Protein AF-A0A9D4WXC3-F1 (afdb_monomer_lite)

InterPro domains:
  IPR002713 FF domain [PF01846] (28-76)
  IPR002713 FF domain [PS51676] (25-79)
  IPR002713 FF domain [SM00441] (25-79)
  IPR036517 FF domain superfamily [G3DSA:1.10.10.440] (14-91)
  IPR036517 FF domain superfamily [SSF81698] (19-84)
  IPR045148 Transcription elongation regulator 1-like [PTHR15377] (11-101)

Secondary structure (DSSP, 8-state):
-----SSSSHHHHHHHHHHHHHHHHHHHHHHHHHHHHHHS---TT--HHHHHHHTTT-HHHHHS-HHHHHHHHHHHHHHHHHHHHHHHHHHHHHHHHHHHT-

pLDDT: mean 88.79, std 12.81, range [45.66, 97.75]

Organism: Pisum sativum (NCBI:txid3888)

Radius of gyration: 22.41 Å; chains: 1; bounding box: 58×49×57 Å

Foldseek 3Di:
DDDPDPPPDVVVVVVVVVVVVVVVVVVLLVVLLVVVVVVVPDALPDDPVVSCVVCVPPPSSVPDDPVVNVVSVNVSSVVRVVVVVVVVVVVVVVVVVVVVVD

Sequence (102 aa):
MTDSRIHCGLLPLKKAAEEKAQARRDAASASFKSMLKEQGDITFNSRWSKVKESLRDDLRYKSMKHEDREFLFNEYISELKAAEHAAERETRAKRDEQEKLW

Structure (mmCIF, N/CA/C/O backbone):
data_AF-A0A9D4WXC3-F1
#
_entry.id   AF-A0A9D4WXC3-F1
#
loop_
_atom_site.group_PDB
_atom_site.id
_atom_site.type_symbol
_atom_site.label_atom_id
_atom_site.label_alt_id
_atom_site.label_comp_id
_atom_site.label_asym_id
_atom_site.label_entity_id
_atom_site.label_seq_id
_atom_site.pdbx_PDB_ins_code
_atom_site.Cartn_x
_atom_site.Cartn_y
_atom_site.Cartn_z
_atom_site.occupancy
_atom_site.B_iso_or_equiv
_atom_site.auth_seq_id
_atom_site.auth_comp_id
_atom_site.auth_asym_id
_atom_site.auth_atom_id
_atom_site.pdbx_PDB_model_num
ATOM 1 N N . MET A 1 1 ? 32.690 31.575 -37.128 1.00 47.12 1 MET A N 1
ATOM 2 C CA . MET A 1 1 ? 31.300 31.078 -37.050 1.00 47.12 1 MET A CA 1
ATOM 3 C C . MET A 1 1 ? 31.345 29.561 -37.144 1.00 47.12 1 MET A C 1
ATOM 5 O O . MET A 1 1 ? 31.393 29.041 -38.247 1.00 47.12 1 MET A O 1
ATOM 9 N N . THR A 1 2 ? 31.420 28.851 -36.020 1.00 46.06 2 THR A N 1
ATOM 10 C CA . THR A 1 2 ? 31.333 27.383 -35.999 1.00 46.06 2 THR A CA 1
ATOM 11 C C . THR A 1 2 ? 30.183 26.972 -35.087 1.00 46.06 2 THR A C 1
ATOM 13 O O . THR A 1 2 ? 30.203 27.164 -33.877 1.00 46.06 2 THR A O 1
ATOM 16 N N . ASP A 1 3 ? 29.137 26.535 -35.778 1.00 45.66 3 ASP A N 1
ATOM 17 C CA . ASP A 1 3 ? 27.952 25.769 -35.403 1.00 45.66 3 ASP A CA 1
ATOM 18 C C . ASP A 1 3 ? 27.719 25.447 -33.910 1.00 45.66 3 ASP A C 1
ATOM 20 O O . ASP A 1 3 ? 28.199 24.460 -33.351 1.00 45.66 3 ASP A O 1
ATOM 24 N N . SER A 1 4 ? 26.882 26.268 -33.271 1.00 54.00 4 SER A N 1
ATOM 25 C CA . SER A 1 4 ? 26.174 25.915 -32.037 1.00 54.00 4 SER A CA 1
ATOM 26 C C . SER A 1 4 ? 24.962 25.042 -32.364 1.00 54.00 4 SER A C 1
ATOM 28 O O . SER A 1 4 ? 23.837 25.543 -32.425 1.00 54.00 4 SER A O 1
ATOM 30 N N . ARG A 1 5 ? 25.152 23.734 -32.577 1.00 57.12 5 ARG A N 1
ATOM 31 C CA . ARG A 1 5 ? 23.997 22.831 -32.745 1.00 57.12 5 ARG A CA 1
ATOM 32 C C . ARG A 1 5 ? 24.204 21.372 -32.326 1.00 57.12 5 ARG A C 1
ATOM 34 O O . ARG A 1 5 ? 23.448 20.510 -32.752 1.00 57.12 5 ARG A O 1
ATOM 41 N N . ILE A 1 6 ? 25.137 21.090 -31.411 1.00 55.81 6 ILE A N 1
ATOM 42 C CA . ILE A 1 6 ? 25.285 19.756 -30.778 1.00 55.81 6 ILE A CA 1
ATOM 43 C C . ILE A 1 6 ? 24.959 19.796 -29.268 1.00 55.81 6 ILE A C 1
ATOM 45 O O . ILE A 1 6 ? 25.535 19.068 -28.473 1.00 55.81 6 ILE A O 1
ATOM 49 N N . HIS A 1 7 ? 24.022 20.647 -28.830 1.00 57.78 7 HIS A N 1
ATOM 50 C CA . HIS A 1 7 ? 23.531 20.614 -27.436 1.00 57.78 7 HIS A CA 1
ATOM 51 C C . HIS A 1 7 ? 22.028 20.283 -27.306 1.00 57.78 7 HIS A C 1
ATOM 53 O O . HIS A 1 7 ? 21.558 19.934 -26.227 1.00 57.78 7 HIS A O 1
ATOM 59 N N . CYS A 1 8 ? 21.228 20.329 -28.375 1.00 57.53 8 CYS A N 1
ATOM 60 C CA . CYS A 1 8 ? 19.777 20.520 -28.211 1.00 57.53 8 CYS A CA 1
ATOM 61 C C . CYS A 1 8 ? 18.868 19.346 -28.634 1.00 57.53 8 CYS A C 1
ATOM 63 O O . CYS A 1 8 ? 17.763 19.573 -29.109 1.00 57.53 8 CYS A O 1
ATOM 65 N N . GLY A 1 9 ? 19.304 18.091 -28.466 1.00 56.69 9 GLY A N 1
ATOM 66 C CA . GLY A 1 9 ? 18.462 16.908 -28.755 1.00 56.69 9 GLY A CA 1
ATOM 67 C C . GLY A 1 9 ? 18.434 15.832 -27.664 1.00 56.69 9 GLY A C 1
ATOM 68 O O . GLY A 1 9 ? 17.479 15.068 -27.567 1.00 56.69 9 GLY A O 1
ATOM 69 N N . LEU A 1 10 ? 19.450 15.781 -26.798 1.00 59.22 10 LEU A N 1
ATOM 70 C CA . LEU A 1 10 ? 19.587 14.730 -25.781 1.00 59.22 10 LEU A CA 1
ATOM 71 C C . LEU A 1 10 ? 18.765 14.999 -24.513 1.00 59.22 10 LEU A C 1
ATOM 73 O O . LEU A 1 10 ? 18.352 14.056 -23.845 1.00 59.22 10 LEU A O 1
ATOM 77 N N . LEU A 1 11 ? 18.515 16.267 -24.168 1.00 61.94 11 LEU A N 1
ATOM 78 C CA . LEU A 1 11 ? 17.791 16.622 -22.940 1.00 61.94 11 LEU A CA 1
ATOM 79 C C . LEU A 1 11 ? 16.312 16.192 -22.968 1.00 61.94 11 LEU A C 1
ATOM 81 O O . LEU A 1 11 ? 15.876 15.591 -21.987 1.00 61.94 11 LEU A O 1
ATOM 85 N N . PRO A 1 12 ? 15.541 16.416 -24.054 1.00 75.12 12 PRO A N 1
ATOM 86 C CA . PRO A 1 12 ? 14.155 15.948 -24.119 1.00 75.12 12 PRO A CA 1
ATOM 87 C C . PRO A 1 12 ? 14.048 14.418 -24.104 1.00 75.12 12 PRO A C 1
ATOM 89 O O . PRO A 1 12 ? 13.166 13.871 -23.452 1.00 75.12 12 PRO A O 1
ATOM 92 N N . LEU A 1 13 ? 14.980 13.718 -24.763 1.00 74.00 13 LEU A N 1
ATOM 93 C CA . LEU A 1 13 ? 15.007 12.252 -24.799 1.00 74.00 13 LEU A CA 1
ATOM 94 C C . LEU A 1 13 ? 15.313 11.640 -23.424 1.00 74.00 13 LEU A C 1
ATOM 96 O O . LEU A 1 13 ? 14.688 10.651 -23.047 1.00 74.00 13 LEU A O 1
ATOM 100 N N . LYS A 1 14 ? 16.237 12.239 -22.658 1.00 78.56 14 LYS A N 1
ATOM 101 C CA . LYS A 1 14 ? 16.532 11.819 -21.278 1.00 78.56 14 LYS A CA 1
ATOM 102 C C . LYS A 1 14 ? 15.325 12.010 -20.357 1.00 78.56 14 LYS A C 1
ATOM 104 O O . LYS A 1 14 ? 14.938 11.059 -19.685 1.00 78.56 14 LYS A O 1
ATOM 109 N N . LYS A 1 15 ? 14.682 13.184 -20.401 1.00 84.94 15 LYS A N 1
ATOM 110 C CA . LYS A 1 15 ? 13.460 13.462 -19.624 1.00 84.94 15 LYS A CA 1
ATOM 111 C C . LYS A 1 15 ? 12.331 12.483 -19.959 1.00 84.94 15 LYS A C 1
ATOM 113 O O . LYS A 1 15 ? 11.771 11.871 -19.060 1.00 84.94 15 LYS A O 1
ATOM 118 N N . ALA A 1 16 ? 12.070 12.243 -21.246 1.00 88.88 16 ALA A N 1
ATOM 119 C CA . ALA A 1 16 ? 11.040 11.295 -21.674 1.00 88.88 16 ALA A CA 1
ATOM 120 C C . ALA A 1 16 ? 11.328 9.851 -21.213 1.00 88.88 16 ALA A C 1
ATOM 122 O O . ALA A 1 16 ? 10.410 9.101 -20.878 1.00 88.88 16 ALA A O 1
ATOM 123 N N . ALA A 1 17 ? 12.601 9.439 -21.183 1.00 89.88 17 ALA A N 1
ATOM 124 C CA . ALA A 1 17 ? 12.990 8.125 -20.678 1.00 89.88 17 ALA A CA 1
ATOM 125 C C . ALA A 1 17 ? 12.780 7.999 -19.158 1.00 89.88 17 ALA A C 1
ATOM 127 O O . ALA A 1 17 ? 12.296 6.963 -18.698 1.00 89.88 17 ALA A O 1
ATOM 128 N N . GLU A 1 18 ? 13.104 9.042 -18.391 1.00 92.00 18 GLU A N 1
ATOM 129 C CA . GLU A 1 18 ? 12.880 9.108 -16.941 1.00 92.00 18 GLU A CA 1
ATOM 130 C C . GLU A 1 18 ? 11.389 9.099 -16.597 1.00 92.00 18 GLU A C 1
ATOM 132 O O . GLU A 1 18 ? 10.965 8.294 -15.769 1.00 92.00 18 GLU A O 1
ATOM 137 N N . GLU A 1 19 ? 10.580 9.907 -17.284 1.00 93.31 19 GLU A N 1
ATOM 138 C CA . GLU A 1 19 ? 9.122 9.941 -17.127 1.00 93.31 19 GLU A CA 1
ATOM 139 C C . GLU A 1 19 ? 8.495 8.584 -17.455 1.00 93.31 19 GLU A C 1
ATOM 141 O O . GLU A 1 19 ? 7.688 8.064 -16.687 1.00 93.31 19 GLU A O 1
ATOM 146 N N . LYS A 1 20 ? 8.918 7.943 -18.553 1.00 92.44 20 LYS A N 1
ATOM 147 C CA . LYS A 1 20 ? 8.454 6.594 -18.900 1.00 92.44 20 LYS A CA 1
ATOM 148 C C . LYS A 1 20 ? 8.877 5.565 -17.854 1.00 92.44 20 LYS A C 1
ATOM 150 O O . LYS A 1 20 ? 8.108 4.656 -17.546 1.00 92.44 20 LYS A O 1
ATOM 155 N N . ALA A 1 21 ? 10.092 5.668 -17.315 1.00 90.75 21 ALA A N 1
ATOM 156 C CA . ALA A 1 21 ? 10.540 4.792 -16.239 1.00 90.75 21 ALA A CA 1
ATOM 157 C C . ALA A 1 21 ? 9.714 5.013 -14.965 1.00 90.75 21 ALA A C 1
ATOM 159 O O . ALA A 1 21 ? 9.331 4.033 -14.329 1.00 90.75 21 ALA A O 1
ATOM 160 N N . GLN A 1 22 ? 9.396 6.265 -14.633 1.00 92.75 22 GLN A N 1
ATOM 161 C CA . GLN A 1 22 ? 8.569 6.613 -13.484 1.00 92.75 22 GLN A CA 1
ATOM 162 C C . GLN A 1 22 ? 7.143 6.089 -13.641 1.00 92.75 22 GLN A C 1
ATOM 164 O O . GLN A 1 22 ? 6.697 5.318 -12.802 1.00 92.75 22 GLN A O 1
ATOM 169 N N . ALA A 1 23 ? 6.490 6.359 -14.772 1.00 94.12 23 ALA A N 1
ATOM 170 C CA . ALA A 1 23 ? 5.145 5.865 -15.054 1.00 94.12 23 ALA A CA 1
ATOM 171 C C . ALA A 1 23 ? 5.059 4.329 -14.993 1.00 94.12 23 ALA A C 1
ATOM 173 O O . ALA A 1 23 ? 4.062 3.773 -14.538 1.00 94.12 23 ALA A O 1
ATOM 174 N N . ARG A 1 24 ? 6.115 3.617 -15.415 1.00 90.19 24 ARG A N 1
ATOM 175 C CA . ARG A 1 24 ? 6.186 2.153 -15.279 1.00 90.19 24 ARG A CA 1
ATOM 176 C C . ARG A 1 24 ? 6.288 1.701 -13.824 1.00 90.19 24 ARG A C 1
ATOM 178 O O . ARG A 1 24 ? 5.694 0.678 -13.493 1.00 90.19 24 ARG A O 1
ATOM 185 N N . ARG A 1 25 ? 7.033 2.423 -12.979 1.00 88.81 25 ARG A N 1
ATOM 186 C CA . ARG A 1 25 ? 7.083 2.145 -11.534 1.00 88.81 25 ARG A CA 1
ATOM 187 C C . ARG A 1 25 ? 5.722 2.403 -10.903 1.00 88.81 25 ARG A C 1
ATOM 189 O O . ARG A 1 25 ? 5.205 1.511 -10.249 1.00 88.81 25 ARG A O 1
ATOM 196 N N . ASP A 1 26 ? 5.111 3.547 -11.192 1.00 92.56 26 ASP A N 1
ATOM 197 C CA . ASP A 1 26 ? 3.809 3.924 -10.634 1.00 92.56 26 ASP A CA 1
ATOM 198 C C . ASP A 1 26 ? 2.720 2.918 -11.028 1.00 92.56 26 ASP A C 1
ATOM 200 O O . ASP A 1 26 ? 1.937 2.482 -10.186 1.00 92.56 26 ASP A O 1
ATOM 204 N N . ALA A 1 27 ? 2.712 2.471 -12.288 1.00 92.06 27 ALA A N 1
ATOM 205 C CA . ALA A 1 27 ? 1.791 1.440 -12.759 1.00 92.06 27 ALA A CA 1
ATOM 206 C C . ALA A 1 27 ? 2.012 0.087 -12.059 1.00 92.06 27 ALA A C 1
ATOM 208 O O . ALA A 1 27 ? 1.042 -0.587 -11.708 1.00 92.06 27 ALA A O 1
ATOM 209 N N . ALA A 1 28 ? 3.268 -0.313 -11.831 1.00 89.56 28 ALA A N 1
ATOM 210 C CA . ALA A 1 28 ? 3.584 -1.540 -11.100 1.00 89.56 28 ALA A CA 1
ATOM 211 C C . ALA A 1 28 ? 3.125 -1.453 -9.634 1.00 89.56 28 ALA A C 1
ATOM 213 O O . ALA A 1 28 ? 2.449 -2.361 -9.148 1.00 89.56 28 ALA A O 1
ATOM 214 N N . SER A 1 29 ? 3.407 -0.331 -8.965 1.00 91.56 29 SER A N 1
ATOM 215 C CA . SER A 1 29 ? 2.959 -0.055 -7.597 1.00 91.56 29 SER A CA 1
ATOM 216 C C . SER A 1 29 ? 1.434 -0.073 -7.488 1.00 91.56 29 SER A C 1
ATOM 218 O O . SER A 1 29 ? 0.882 -0.728 -6.605 1.00 91.56 29 SER A O 1
ATOM 220 N N . ALA A 1 30 ? 0.735 0.585 -8.417 1.00 94.06 30 ALA A N 1
ATOM 221 C CA . ALA A 1 30 ? -0.724 0.621 -8.453 1.00 94.06 30 ALA A CA 1
ATOM 222 C C . ALA A 1 30 ? -1.328 -0.774 -8.672 1.00 94.06 30 ALA A C 1
ATOM 224 O O . ALA A 1 30 ? -2.258 -1.164 -7.964 1.00 94.06 30 ALA A O 1
ATOM 225 N N . SER A 1 31 ? -0.772 -1.558 -9.603 1.00 93.44 31 SER A N 1
ATOM 226 C CA . SER A 1 31 ? -1.216 -2.935 -9.841 1.00 93.44 31 SER A CA 1
ATOM 227 C C . SER A 1 31 ? -1.038 -3.812 -8.601 1.00 93.44 31 SER A C 1
ATOM 229 O O . SER A 1 31 ? -1.909 -4.630 -8.306 1.00 93.44 31 SER A O 1
ATOM 231 N N . PHE A 1 32 ? 0.068 -3.654 -7.872 1.00 94.88 32 PHE A N 1
ATOM 232 C CA . PHE A 1 32 ? 0.308 -4.405 -6.644 1.00 94.88 32 PHE A CA 1
ATOM 233 C C . PHE A 1 32 ? -0.675 -4.016 -5.537 1.00 94.88 32 PHE A C 1
ATOM 235 O O . PHE A 1 32 ? -1.302 -4.890 -4.942 1.00 94.88 32 PHE A O 1
ATOM 242 N N . LYS A 1 33 ? -0.874 -2.714 -5.302 1.00 94.88 33 LYS A N 1
ATOM 243 C CA . LYS A 1 33 ? -1.836 -2.212 -4.309 1.00 94.88 33 LYS A CA 1
ATOM 244 C C . LYS A 1 33 ? -3.273 -2.645 -4.634 1.00 94.88 33 LYS A C 1
ATOM 246 O O . LYS A 1 33 ? -4.014 -3.000 -3.722 1.00 94.88 33 LYS A O 1
ATOM 251 N N . SER A 1 34 ? -3.656 -2.698 -5.915 1.00 95.31 34 SER 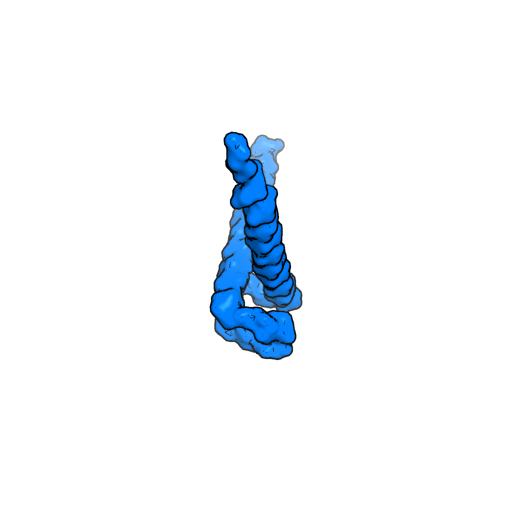A N 1
ATOM 252 C CA . SER A 1 34 ? -4.959 -3.244 -6.337 1.00 95.31 34 SER A CA 1
ATOM 253 C C . SER A 1 34 ? -5.117 -4.713 -5.950 1.00 95.31 34 SER A C 1
ATOM 255 O O . SER A 1 34 ? -6.116 -5.081 -5.342 1.00 95.31 34 SER A O 1
ATOM 257 N N . MET A 1 35 ? -4.106 -5.541 -6.222 1.00 95.06 35 MET A N 1
ATOM 258 C CA . MET A 1 35 ? -4.103 -6.953 -5.828 1.00 95.06 35 MET A CA 1
ATOM 259 C C . MET A 1 35 ? -4.196 -7.129 -4.302 1.00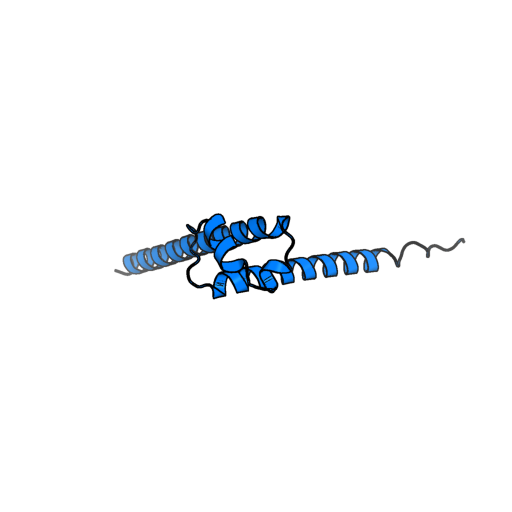 95.06 35 MET A C 1
ATOM 261 O O . MET A 1 35 ? -4.924 -8.001 -3.837 1.00 95.06 35 MET A O 1
ATOM 265 N N . LEU A 1 36 ? -3.510 -6.291 -3.511 1.00 95.88 36 LEU A N 1
ATOM 266 C CA . LEU A 1 36 ? -3.656 -6.295 -2.047 1.00 95.88 36 LEU A CA 1
ATOM 267 C C . LEU A 1 36 ? -5.087 -5.949 -1.622 1.00 95.88 36 LEU A C 1
ATOM 269 O O . LEU A 1 36 ? -5.656 -6.607 -0.755 1.00 95.88 36 LEU A O 1
ATOM 273 N N . LYS A 1 37 ? -5.692 -4.941 -2.252 1.00 94.56 37 LYS A N 1
ATOM 274 C CA . LYS A 1 37 ? -7.071 -4.535 -1.971 1.00 94.56 37 LYS A CA 1
ATOM 275 C C . LYS A 1 37 ? -8.084 -5.632 -2.317 1.00 94.56 37 LYS A C 1
ATOM 277 O O . LYS A 1 37 ? -9.038 -5.825 -1.572 1.00 94.56 37 LYS A O 1
ATOM 282 N N . GLU A 1 38 ? -7.865 -6.363 -3.410 1.00 93.88 38 GLU A N 1
ATOM 283 C CA . GLU A 1 38 ? -8.710 -7.482 -3.854 1.00 93.88 38 GLU A CA 1
ATOM 284 C C . GLU A 1 38 ? -8.741 -8.655 -2.859 1.00 93.88 38 GLU A C 1
ATOM 286 O O . GLU A 1 38 ? -9.731 -9.381 -2.828 1.00 93.88 38 GLU A O 1
ATOM 291 N N . GLN A 1 39 ? -7.709 -8.833 -2.020 1.00 90.69 39 GLN A N 1
ATOM 292 C CA . GLN A 1 39 ? -7.721 -9.859 -0.963 1.00 90.69 39 GLN A CA 1
ATOM 293 C C . GLN A 1 39 ? -8.799 -9.592 0.102 1.00 90.69 39 GLN A C 1
ATOM 295 O O . GLN A 1 39 ? -9.329 -10.531 0.689 1.00 90.69 39 GLN A O 1
ATOM 300 N N . GLY A 1 40 ? -9.145 -8.323 0.352 1.00 88.25 40 GLY A N 1
ATOM 301 C CA . GLY A 1 40 ? -10.238 -7.916 1.243 1.00 88.25 40 GLY A CA 1
ATOM 302 C C . GLY A 1 40 ? -10.004 -8.109 2.750 1.00 88.25 40 GLY A C 1
ATOM 303 O O . GLY A 1 40 ? -10.663 -7.444 3.544 1.00 88.25 40 GLY A O 1
ATOM 304 N N . ASP A 1 41 ? -9.058 -8.954 3.165 1.00 90.88 41 ASP A N 1
ATOM 305 C CA . ASP A 1 41 ? -8.736 -9.248 4.571 1.00 90.88 41 ASP A CA 1
ATOM 306 C C . ASP A 1 41 ? -7.496 -8.495 5.097 1.00 90.88 41 ASP A C 1
ATOM 308 O O . ASP A 1 41 ? -7.078 -8.666 6.248 1.00 90.88 41 ASP A O 1
ATOM 312 N N . ILE A 1 42 ? -6.898 -7.638 4.264 1.00 95.75 42 ILE A N 1
ATOM 313 C CA . ILE A 1 42 ? -5.716 -6.855 4.624 1.00 95.75 42 ILE A CA 1
ATOM 314 C C . ILE A 1 42 ? -6.135 -5.574 5.347 1.00 95.75 42 ILE A C 1
ATOM 316 O O . ILE A 1 42 ? -6.789 -4.702 4.781 1.00 95.75 42 ILE A O 1
ATOM 320 N N . THR A 1 43 ? -5.686 -5.439 6.592 1.00 95.38 43 THR A N 1
ATOM 321 C CA . THR A 1 43 ? -5.856 -4.247 7.434 1.00 95.38 43 THR A CA 1
ATOM 322 C C . THR A 1 43 ? -4.496 -3.615 7.725 1.00 95.38 43 THR A C 1
ATOM 324 O O . THR A 1 43 ? -3.461 -4.228 7.465 1.00 95.38 43 THR A O 1
ATOM 327 N N . PHE A 1 44 ? -4.465 -2.425 8.332 1.00 94.44 44 PHE A N 1
ATOM 328 C CA . PHE A 1 44 ? -3.205 -1.774 8.720 1.00 94.44 44 PHE A CA 1
ATOM 329 C C . PHE A 1 44 ? -2.379 -2.573 9.756 1.00 94.44 44 PHE A C 1
ATOM 331 O O . PHE A 1 44 ? -1.196 -2.302 9.939 1.00 94.44 44 PHE A O 1
ATOM 338 N N . ASN A 1 45 ? -2.979 -3.570 10.422 1.00 94.69 45 ASN A N 1
ATOM 339 C CA . ASN A 1 45 ? -2.301 -4.480 11.354 1.00 94.69 45 ASN A CA 1
ATOM 340 C C . ASN A 1 45 ? -1.864 -5.804 10.701 1.00 94.69 45 ASN A C 1
ATOM 342 O O . ASN A 1 45 ? -1.324 -6.686 11.378 1.00 94.69 45 ASN A O 1
ATOM 346 N N . SER A 1 46 ? -2.121 -5.989 9.404 1.00 96.56 46 SER A N 1
ATOM 347 C CA . SER A 1 46 ? -1.770 -7.222 8.706 1.00 96.56 46 SER A CA 1
ATOM 348 C C . SER A 1 46 ? -0.258 -7.428 8.663 1.00 96.56 46 SER A C 1
ATOM 350 O O . SER A 1 46 ? 0.526 -6.516 8.417 1.00 96.56 46 SER A O 1
ATOM 352 N N . ARG A 1 47 ? 0.164 -8.675 8.886 1.00 96.75 47 ARG A N 1
ATOM 353 C CA . ARG A 1 47 ? 1.580 -9.056 8.892 1.00 96.75 47 ARG A CA 1
ATOM 354 C C . ARG A 1 47 ? 2.016 -9.475 7.497 1.00 96.75 47 ARG A C 1
ATOM 356 O O . ARG A 1 47 ? 1.409 -10.374 6.912 1.00 96.75 47 ARG A O 1
ATOM 363 N N . TRP A 1 48 ? 3.130 -8.914 7.028 1.00 96.44 48 TRP A N 1
ATOM 364 C CA . TRP A 1 48 ? 3.701 -9.233 5.719 1.00 96.44 48 TRP A CA 1
ATOM 365 C C . TRP A 1 48 ? 3.884 -10.739 5.491 1.00 96.44 48 TRP A C 1
ATOM 367 O O . TRP A 1 48 ? 3.534 -11.258 4.436 1.00 96.44 48 TRP A O 1
ATOM 377 N N . SER A 1 49 ? 4.361 -11.471 6.502 1.00 96.06 49 SER A N 1
ATOM 378 C CA . SER A 1 49 ? 4.585 -12.918 6.409 1.00 96.06 49 SER A CA 1
ATOM 379 C C . SER A 1 49 ? 3.333 -13.728 6.066 1.00 96.06 49 SER A C 1
ATOM 381 O O . SER A 1 49 ? 3.454 -14.742 5.389 1.00 96.06 49 SER A O 1
ATOM 383 N N . LYS A 1 50 ? 2.150 -13.290 6.511 1.00 95.38 50 LYS A N 1
ATOM 384 C CA . LYS A 1 50 ? 0.874 -13.950 6.207 1.00 95.38 50 LYS A CA 1
ATOM 385 C C . LYS A 1 50 ? 0.387 -13.579 4.807 1.00 95.38 50 LYS A C 1
ATOM 387 O O . LYS A 1 50 ? 0.003 -14.454 4.041 1.00 95.38 50 LYS A O 1
ATOM 392 N N . VAL A 1 51 ? 0.453 -12.293 4.472 1.00 95.62 51 VAL A N 1
ATOM 393 C CA . VAL A 1 51 ? -0.004 -11.765 3.178 1.00 95.62 51 VAL A CA 1
ATOM 394 C C . VAL A 1 51 ? 0.840 -12.316 2.030 1.00 95.62 51 VAL A C 1
ATOM 396 O O . VAL A 1 51 ? 0.312 -12.759 1.019 1.00 95.62 51 VAL A O 1
ATOM 399 N N . LYS A 1 52 ? 2.165 -12.374 2.183 1.00 94.56 52 LYS A N 1
ATOM 400 C CA . LYS A 1 52 ? 3.032 -12.911 1.127 1.00 94.56 52 LYS A CA 1
ATOM 401 C C . LYS A 1 52 ? 2.784 -14.395 0.837 1.00 94.56 52 LYS A C 1
ATOM 403 O O . LYS A 1 52 ? 3.035 -14.831 -0.283 1.00 94.56 52 LYS A O 1
ATOM 408 N N . GLU A 1 53 ? 2.310 -15.154 1.828 1.00 94.25 53 GLU A N 1
ATOM 409 C CA . GLU A 1 53 ? 1.928 -16.555 1.646 1.00 94.25 53 GLU A CA 1
ATOM 410 C C . GLU A 1 53 ? 0.596 -16.658 0.892 1.00 94.25 53 GLU A C 1
ATOM 412 O O . GLU A 1 53 ? 0.489 -17.460 -0.026 1.00 94.25 53 GLU A O 1
ATOM 417 N N . SER A 1 54 ? -0.399 -15.808 1.173 1.00 93.31 54 SER A N 1
ATOM 418 C CA . SER A 1 54 ? -1.661 -15.841 0.411 1.00 93.31 54 SER A CA 1
ATOM 419 C C . SER A 1 54 ? -1.479 -15.448 -1.061 1.00 93.31 54 SER A C 1
ATOM 421 O O . SER A 1 54 ? -2.175 -15.961 -1.933 1.00 93.31 54 SER A O 1
ATOM 423 N N . LEU A 1 55 ? -0.497 -14.594 -1.358 1.00 93.19 55 LEU A N 1
ATOM 424 C CA . LEU A 1 55 ? -0.204 -14.113 -2.711 1.00 93.19 55 LEU A CA 1
ATOM 425 C C . LEU A 1 55 ? 0.721 -15.031 -3.519 1.00 93.19 55 LEU A C 1
ATOM 427 O O . LEU A 1 55 ? 0.942 -14.779 -4.704 1.00 93.19 55 LEU A O 1
ATOM 431 N N . ARG A 1 56 ? 1.283 -16.081 -2.906 1.00 91.12 56 ARG A N 1
ATOM 432 C CA . ARG A 1 56 ? 2.361 -16.902 -3.488 1.00 91.12 56 ARG A CA 1
ATOM 433 C C . ARG A 1 56 ? 2.035 -17.476 -4.865 1.00 91.12 56 ARG A C 1
ATOM 435 O O . ARG A 1 56 ? 2.961 -17.697 -5.641 1.00 91.12 56 ARG A O 1
ATOM 442 N N . ASP A 1 57 ? 0.755 -17.691 -5.169 1.00 92.44 57 ASP A N 1
ATOM 443 C CA . ASP A 1 57 ? 0.284 -18.288 -6.418 1.00 92.44 57 ASP A CA 1
ATOM 444 C C . ASP A 1 57 ? -0.223 -17.279 -7.464 1.00 92.44 57 ASP A C 1
ATOM 446 O O . ASP A 1 57 ? -0.362 -17.655 -8.630 1.00 92.44 57 ASP A O 1
ATOM 450 N N . ASP A 1 58 ? -0.375 -15.997 -7.113 1.00 91.56 58 ASP A N 1
ATOM 451 C CA . ASP A 1 58 ? -0.793 -14.937 -8.043 1.00 91.56 58 ASP A CA 1
ATOM 452 C C . ASP A 1 58 ? 0.343 -14.587 -9.033 1.00 91.56 58 ASP A C 1
ATOM 454 O O . ASP A 1 58 ? 1.495 -14.341 -8.658 1.00 91.56 58 ASP A O 1
ATOM 458 N N . LEU A 1 59 ? 0.034 -14.563 -10.335 1.00 91.06 59 LEU A N 1
ATOM 459 C CA . LEU A 1 59 ? 1.004 -14.250 -11.393 1.00 91.06 59 LEU A CA 1
ATOM 460 C C . LEU A 1 59 ? 1.527 -12.810 -11.308 1.00 91.06 59 LEU A C 1
ATOM 462 O O . LEU A 1 59 ? 2.709 -12.57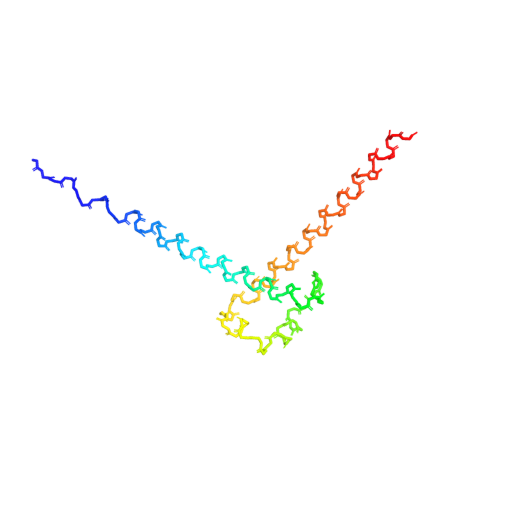4 -11.567 1.00 91.06 59 LEU A O 1
ATOM 466 N N . ARG A 1 60 ? 0.680 -11.854 -10.905 1.00 90.19 60 ARG A N 1
ATOM 467 C CA . ARG A 1 60 ? 1.061 -10.450 -10.697 1.00 90.19 60 ARG A CA 1
ATOM 468 C C . ARG A 1 60 ? 2.085 -10.362 -9.570 1.00 90.19 60 ARG A C 1
ATOM 470 O O . ARG A 1 60 ? 3.122 -9.725 -9.745 1.00 90.19 60 ARG A O 1
ATOM 477 N N . TYR A 1 61 ? 1.863 -11.096 -8.478 1.00 93.19 61 TYR A N 1
ATOM 478 C CA . TYR A 1 61 ? 2.819 -11.216 -7.375 1.00 93.19 61 TYR A CA 1
ATOM 479 C C . TYR A 1 61 ? 4.154 -11.838 -7.814 1.00 93.19 61 TYR A C 1
ATOM 481 O O . TYR A 1 61 ? 5.219 -11.293 -7.519 1.00 93.19 61 TYR A O 1
ATOM 489 N N . LYS A 1 62 ? 4.117 -12.946 -8.569 1.00 92.44 62 LYS A N 1
ATOM 490 C CA . LYS A 1 62 ? 5.324 -13.625 -9.081 1.00 92.44 62 LYS A CA 1
ATOM 491 C C . LYS A 1 62 ? 6.142 -12.746 -10.030 1.00 92.44 62 LYS A C 1
ATOM 493 O O . LYS A 1 62 ? 7.366 -12.837 -10.022 1.00 92.44 62 LYS A O 1
ATOM 498 N N . SER A 1 63 ? 5.482 -11.891 -10.813 1.00 89.94 63 SER A N 1
ATOM 499 C CA . SER A 1 63 ? 6.134 -10.987 -11.771 1.00 89.94 63 SER A CA 1
ATOM 500 C C . SER A 1 63 ? 6.869 -9.803 -11.126 1.00 89.94 63 SER A C 1
ATOM 502 O O . SER A 1 6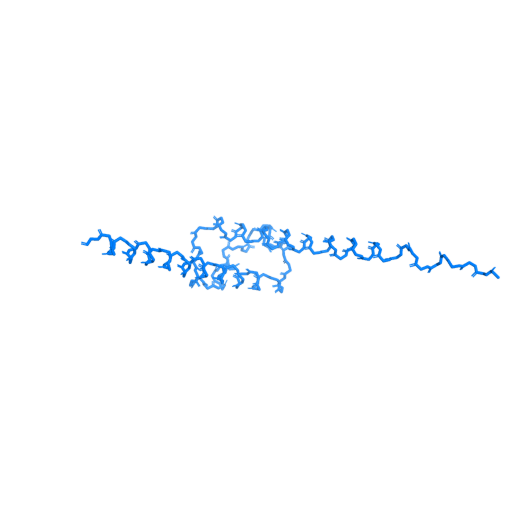3 ? 7.712 -9.175 -11.766 1.00 89.94 63 SER A O 1
ATOM 504 N N . MET A 1 64 ? 6.579 -9.504 -9.857 1.00 91.00 64 MET A N 1
ATOM 505 C CA . MET A 1 64 ? 7.216 -8.412 -9.126 1.00 91.00 64 MET A CA 1
ATOM 506 C C . MET A 1 64 ? 8.604 -8.789 -8.614 1.00 91.00 64 MET A C 1
ATOM 508 O O . MET A 1 64 ? 8.821 -9.910 -8.144 1.00 91.00 64 MET A O 1
ATOM 512 N N . LYS A 1 65 ? 9.519 -7.817 -8.596 1.00 91.75 65 LYS A N 1
ATOM 513 C CA . LYS A 1 65 ? 10.838 -7.975 -7.971 1.00 91.75 65 LYS A CA 1
ATOM 514 C C . LYS A 1 65 ? 10.700 -8.242 -6.479 1.00 91.75 65 LYS A C 1
ATOM 516 O O . LYS A 1 65 ? 9.835 -7.663 -5.827 1.00 91.75 65 LYS A O 1
ATOM 521 N N . HIS A 1 66 ? 11.541 -9.116 -5.940 1.00 91.69 66 HIS A N 1
ATOM 522 C CA . HIS A 1 66 ? 11.456 -9.507 -4.535 1.00 91.69 66 HIS A CA 1
ATOM 523 C C . HIS A 1 66 ? 11.670 -8.322 -3.589 1.00 91.69 66 HIS A C 1
ATOM 525 O O . HIS A 1 66 ? 10.987 -8.237 -2.571 1.00 91.69 66 HIS A O 1
ATOM 531 N N . GLU A 1 67 ? 12.547 -7.393 -3.968 1.00 91.75 67 GLU A N 1
ATOM 532 C CA . GLU A 1 67 ? 12.920 -6.224 -3.170 1.00 91.75 67 GLU A CA 1
ATOM 533 C C . GLU A 1 67 ? 11.776 -5.201 -3.069 1.00 91.75 67 GLU A C 1
ATOM 535 O O . GLU A 1 67 ? 11.627 -4.536 -2.047 1.00 91.75 67 GLU A O 1
ATOM 540 N N . ASP A 1 68 ? 10.922 -5.120 -4.096 1.00 93.00 68 ASP A N 1
ATOM 541 C CA . ASP A 1 68 ? 9.834 -4.137 -4.162 1.00 93.00 68 ASP A CA 1
ATOM 542 C C . ASP A 1 68 ? 8.584 -4.595 -3.390 1.00 93.00 68 ASP A C 1
ATOM 544 O O . ASP A 1 68 ? 7.790 -3.777 -2.933 1.00 93.00 68 ASP A O 1
ATOM 548 N N . ARG A 1 69 ? 8.387 -5.909 -3.222 1.00 94.94 69 ARG A N 1
ATOM 549 C CA . ARG A 1 69 ? 7.145 -6.484 -2.668 1.00 94.94 69 ARG A CA 1
ATOM 550 C C . ARG A 1 69 ? 6.848 -6.009 -1.246 1.00 94.94 69 ARG A C 1
ATOM 552 O O . ARG A 1 69 ? 5.739 -5.564 -0.967 1.00 94.94 69 ARG A O 1
ATOM 559 N N . GLU A 1 70 ? 7.828 -6.119 -0.352 1.00 96.44 70 GLU A N 1
ATOM 560 C CA . GLU A 1 70 ? 7.651 -5.732 1.053 1.00 96.44 70 GLU A CA 1
ATOM 561 C C . GLU A 1 70 ? 7.581 -4.212 1.212 1.00 96.44 70 GLU A C 1
ATOM 563 O O . GLU A 1 70 ? 6.779 -3.710 1.996 1.00 96.44 70 GLU A O 1
ATOM 568 N N . PHE A 1 71 ? 8.362 -3.475 0.419 1.00 95.94 71 PHE A N 1
ATOM 569 C CA . PHE A 1 71 ? 8.292 -2.019 0.378 1.00 95.94 71 PHE A CA 1
ATOM 570 C C . PHE A 1 71 ? 6.882 -1.538 0.006 1.00 95.94 71 PHE A C 1
ATOM 572 O O . PHE A 1 71 ? 6.272 -0.781 0.760 1.00 95.94 71 PHE A O 1
ATOM 579 N N . LEU A 1 72 ? 6.329 -2.046 -1.099 1.00 96.06 72 LEU A N 1
ATOM 580 C CA . LEU A 1 72 ? 4.994 -1.676 -1.574 1.00 96.06 72 LEU A CA 1
ATOM 581 C C . LEU A 1 72 ? 3.888 -2.121 -0.612 1.00 96.06 72 LEU A C 1
ATOM 583 O O . LEU A 1 72 ? 2.878 -1.433 -0.465 1.00 96.06 72 LEU A O 1
ATOM 587 N N . PHE A 1 73 ? 4.077 -3.252 0.072 1.00 97.31 73 PHE A N 1
ATOM 588 C CA . PHE A 1 73 ? 3.173 -3.681 1.135 1.00 97.31 73 PHE A CA 1
ATOM 589 C C . PHE A 1 73 ? 3.175 -2.690 2.305 1.00 97.31 73 PHE A C 1
ATOM 591 O O . PHE A 1 73 ? 2.112 -2.251 2.734 1.00 97.31 73 PHE A O 1
ATOM 598 N N . ASN A 1 74 ? 4.348 -2.288 2.795 1.00 96.94 74 ASN A N 1
ATOM 599 C CA . ASN A 1 74 ? 4.456 -1.331 3.898 1.00 96.94 74 ASN A CA 1
ATOM 600 C C . ASN A 1 74 ? 3.906 0.054 3.524 1.00 96.94 74 ASN A C 1
ATOM 602 O O . ASN A 1 74 ? 3.294 0.726 4.359 1.00 96.94 74 ASN A O 1
ATOM 606 N N . GLU A 1 75 ? 4.082 0.468 2.269 1.00 96.69 75 GLU A N 1
ATOM 607 C CA . GLU A 1 75 ? 3.475 1.684 1.729 1.00 96.69 75 GLU A CA 1
ATOM 608 C C . GLU A 1 75 ? 1.941 1.598 1.770 1.00 96.69 75 GLU A C 1
ATOM 610 O O . GLU A 1 75 ? 1.292 2.482 2.324 1.00 96.69 75 GLU A O 1
ATOM 615 N N . TYR A 1 76 ? 1.360 0.492 1.292 1.00 97.12 76 TYR A N 1
ATOM 616 C CA . TYR A 1 76 ? -0.085 0.248 1.356 1.00 97.12 76 TYR A CA 1
ATOM 617 C C . TYR A 1 76 ? -0.625 0.251 2.796 1.00 97.12 76 TYR A C 1
ATOM 619 O O . TYR A 1 76 ? -1.645 0.874 3.085 1.00 97.12 76 TYR A O 1
ATOM 627 N N . ILE A 1 77 ? 0.076 -0.395 3.733 1.00 97.75 77 ILE A N 1
ATOM 628 C CA . ILE A 1 77 ? -0.287 -0.386 5.159 1.00 97.75 77 ILE A CA 1
ATOM 629 C C . ILE A 1 77 ? -0.267 1.038 5.733 1.00 97.75 77 ILE A C 1
ATOM 631 O O . ILE A 1 77 ? -1.161 1.417 6.496 1.00 97.75 77 ILE A O 1
ATOM 635 N N . SER A 1 78 ? 0.724 1.842 5.344 1.00 97.12 78 SER A N 1
ATOM 636 C CA . SER A 1 78 ? 0.829 3.244 5.760 1.00 97.12 78 SER A CA 1
ATOM 637 C C . SER A 1 78 ? -0.329 4.085 5.219 1.00 97.12 78 SER A C 1
ATOM 639 O O . SER A 1 78 ? -0.883 4.902 5.955 1.00 97.12 78 SER A O 1
ATOM 641 N N . GLU A 1 79 ? -0.745 3.853 3.972 1.00 96.19 79 GLU A N 1
ATOM 642 C CA . GLU A 1 79 ? -1.918 4.498 3.369 1.00 96.19 79 GLU A CA 1
ATOM 643 C C . GLU A 1 79 ? -3.216 4.131 4.098 1.00 96.19 79 GLU A C 1
ATOM 645 O O . GLU A 1 79 ? -4.009 5.022 4.406 1.00 96.19 79 GLU A O 1
ATOM 650 N N . LEU A 1 80 ? -3.416 2.853 4.443 1.00 96.44 80 LEU A N 1
ATOM 651 C CA . LEU A 1 80 ? -4.581 2.413 5.221 1.00 96.44 80 LEU A CA 1
ATOM 652 C C . LEU A 1 80 ? -4.652 3.114 6.582 1.00 96.44 80 LEU A C 1
ATOM 654 O O . LEU A 1 80 ? -5.707 3.618 6.969 1.00 96.44 80 LEU A O 1
ATOM 658 N N . LYS A 1 81 ? -3.519 3.198 7.286 1.00 96.38 81 LYS A N 1
ATOM 659 C CA . LYS A 1 81 ? -3.436 3.881 8.581 1.00 96.38 81 LYS A CA 1
ATOM 660 C C . LYS A 1 81 ? -3.712 5.382 8.457 1.00 96.38 81 LYS A C 1
ATOM 662 O O . LYS A 1 81 ? -4.403 5.966 9.291 1.00 96.38 81 LYS A O 1
ATOM 667 N N . ALA A 1 82 ? -3.187 6.022 7.414 1.00 97.25 82 ALA A N 1
ATOM 668 C CA . ALA A 1 82 ? -3.440 7.434 7.152 1.00 97.25 82 ALA A CA 1
ATOM 669 C C . ALA A 1 82 ? -4.923 7.704 6.846 1.00 97.25 82 ALA A C 1
A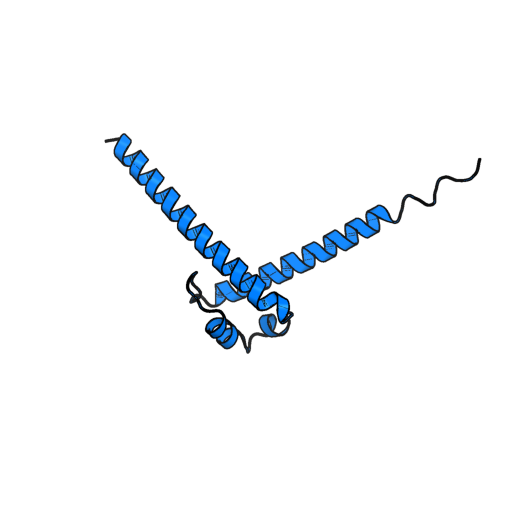TOM 671 O O . ALA A 1 82 ? -5.476 8.688 7.342 1.00 97.25 82 ALA A O 1
ATOM 672 N N . ALA A 1 83 ? -5.568 6.824 6.075 1.00 95.56 83 ALA A N 1
ATOM 673 C CA . ALA A 1 83 ? -6.988 6.918 5.752 1.00 95.56 83 ALA A CA 1
ATOM 674 C C . ALA A 1 83 ? -7.875 6.789 7.001 1.00 95.56 83 ALA A C 1
ATOM 676 O O . ALA A 1 83 ? -8.797 7.583 7.175 1.00 95.56 83 ALA A O 1
ATOM 677 N N . GLU A 1 84 ? -7.563 5.857 7.906 1.00 95.00 84 GLU A N 1
ATOM 678 C CA . GLU A 1 84 ? -8.283 5.693 9.175 1.00 95.00 84 GLU A CA 1
ATOM 679 C C . GLU A 1 84 ? -8.179 6.946 10.059 1.00 95.00 84 GLU A C 1
ATOM 681 O O . GLU A 1 84 ? -9.194 7.498 10.484 1.00 95.00 84 GLU A O 1
ATOM 686 N N . HIS A 1 85 ? -6.967 7.474 10.256 1.00 95.25 85 HIS A N 1
ATOM 687 C CA . HIS A 1 85 ? -6.771 8.712 11.015 1.00 95.25 85 HIS A CA 1
ATOM 688 C C . HIS A 1 85 ? -7.426 9.935 10.357 1.00 95.25 85 HIS A C 1
ATOM 690 O O . HIS A 1 85 ? -7.820 10.881 11.044 1.00 95.25 85 HIS A O 1
ATOM 696 N N . ALA A 1 86 ? -7.507 9.982 9.027 1.00 96.31 86 ALA A N 1
ATOM 697 C CA . ALA A 1 86 ? -8.224 11.044 8.329 1.00 96.31 86 ALA A CA 1
ATOM 698 C C . ALA A 1 86 ? -9.735 10.947 8.586 1.00 96.31 86 ALA A C 1
ATOM 700 O O . ALA A 1 86 ? -10.339 11.946 8.978 1.00 96.31 86 ALA A O 1
ATOM 701 N N . ALA A 1 87 ? -10.308 9.748 8.461 1.00 95.50 87 ALA A N 1
ATOM 702 C CA . ALA A 1 87 ? -11.720 9.499 8.727 1.00 95.50 87 ALA A CA 1
ATOM 703 C C . ALA A 1 87 ? -12.094 9.825 10.182 1.00 95.50 87 ALA A C 1
ATOM 705 O O . ALA A 1 87 ? -13.089 10.500 10.424 1.00 95.50 87 ALA A O 1
ATOM 706 N N . GLU A 1 88 ? -11.27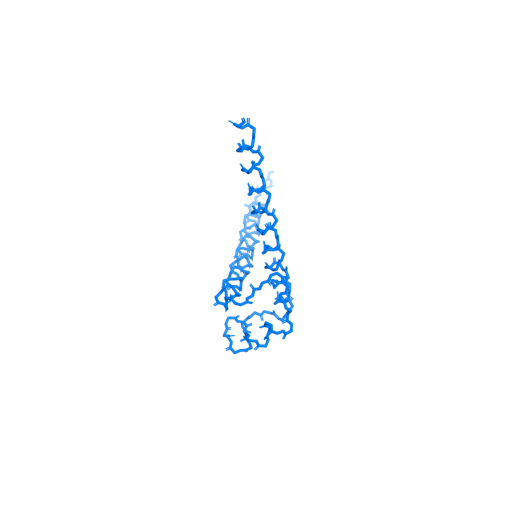1 9.431 11.157 1.00 95.50 88 GLU A N 1
ATOM 707 C CA . GLU A 1 88 ? -11.492 9.745 12.575 1.00 95.50 88 GLU A CA 1
ATOM 708 C C . GLU A 1 88 ? -11.453 11.256 12.863 1.00 95.50 88 GLU A C 1
ATOM 710 O O . GLU A 1 88 ? -12.221 11.783 13.672 1.00 95.50 88 GLU A O 1
ATOM 715 N N . ARG A 1 89 ? -10.552 11.991 12.202 1.00 95.31 89 ARG A N 1
ATOM 716 C CA . ARG A 1 89 ? -10.502 13.454 12.329 1.00 95.31 89 ARG A CA 1
ATOM 717 C C . ARG A 1 89 ? -11.743 14.112 11.743 1.00 95.31 89 ARG A C 1
ATOM 719 O O . ARG A 1 89 ? -12.261 15.044 12.351 1.00 95.31 89 ARG A O 1
ATOM 726 N N . GLU A 1 90 ? -12.220 13.622 10.606 1.00 95.50 90 GLU A N 1
ATOM 727 C CA . GLU A 1 90 ? -13.427 14.132 9.962 1.00 95.50 90 GLU A CA 1
ATOM 728 C C . GLU A 1 90 ? -14.685 13.847 10.796 1.00 95.50 90 GLU A C 1
ATOM 730 O O . GLU A 1 90 ? -15.506 14.742 10.992 1.00 95.50 90 GLU A O 1
ATOM 735 N N . THR A 1 91 ? -14.835 12.634 11.338 1.00 95.75 91 THR A N 1
ATOM 736 C CA . THR A 1 91 ? -15.985 12.287 12.191 1.00 95.75 91 THR A CA 1
ATOM 737 C C . THR A 1 91 ? -16.001 13.102 13.477 1.00 95.75 91 THR A C 1
ATOM 739 O O . THR A 1 91 ? -17.060 13.585 13.879 1.00 95.75 91 THR A O 1
ATOM 742 N N . ARG A 1 92 ? -14.834 13.321 14.094 1.00 94.31 92 ARG A N 1
ATOM 743 C CA . ARG A 1 92 ? -14.711 14.198 15.261 1.00 94.31 92 ARG A CA 1
ATOM 744 C C . ARG A 1 92 ? -15.080 15.641 14.925 1.00 94.31 92 ARG A C 1
ATOM 746 O O . ARG A 1 92 ? -15.888 16.217 15.637 1.00 94.31 92 ARG A O 1
ATOM 753 N N . ALA A 1 93 ? -14.554 16.193 13.831 1.00 95.44 93 ALA A N 1
ATOM 754 C CA . ALA A 1 93 ? -14.864 17.562 13.419 1.00 95.44 93 ALA A CA 1
ATOM 755 C C . ALA A 1 93 ? -16.371 17.767 13.188 1.00 95.44 93 ALA A C 1
ATOM 757 O O . ALA A 1 93 ? -16.937 18.731 13.694 1.00 95.44 93 ALA A O 1
ATOM 758 N N . LYS A 1 94 ? -17.037 16.817 12.515 1.00 95.00 94 LYS A N 1
ATOM 759 C CA . LYS A 1 94 ? -18.495 16.846 12.304 1.00 95.00 94 LYS A CA 1
ATOM 760 C C . LYS A 1 94 ? -19.280 16.805 13.616 1.00 95.00 94 LYS A C 1
ATOM 762 O O . LYS A 1 94 ? -20.287 17.496 13.741 1.00 95.00 94 LYS A O 1
ATOM 767 N N . ARG A 1 95 ? -18.834 16.002 14.591 1.00 94.12 95 ARG A N 1
ATOM 768 C CA . ARG A 1 95 ? -19.463 15.938 15.919 1.00 94.12 95 ARG A CA 1
ATOM 769 C C . ARG A 1 95 ? -19.296 17.258 16.671 1.00 94.12 95 ARG A C 1
ATOM 771 O O . ARG A 1 95 ? -20.283 17.796 17.153 1.00 94.12 95 ARG A O 1
ATOM 778 N N . ASP A 1 96 ? -18.082 17.800 16.703 1.00 95.19 96 ASP A N 1
ATOM 779 C CA . ASP A 1 96 ? -17.781 19.061 17.388 1.00 95.19 96 ASP A CA 1
ATOM 780 C C . ASP A 1 96 ? -18.530 20.253 16.742 1.00 95.19 96 ASP A C 1
ATOM 782 O O . ASP A 1 96 ? -18.922 21.195 17.427 1.00 95.19 96 ASP A O 1
ATOM 786 N N . GLU A 1 97 ? -18.748 20.237 15.421 1.00 94.31 97 GLU A N 1
ATOM 787 C CA . GLU A 1 97 ? -19.593 21.216 14.716 1.00 94.31 97 GLU A CA 1
ATOM 788 C C . GLU A 1 97 ? -21.075 21.066 15.065 1.00 94.31 97 GLU A C 1
ATOM 790 O O . GLU A 1 97 ? -21.745 22.069 15.303 1.00 94.31 97 GLU A O 1
ATOM 795 N N . GLN A 1 98 ? -21.581 19.833 15.130 1.00 91.69 98 GLN A N 1
ATOM 796 C CA . GLN A 1 98 ? -22.961 19.564 15.526 1.00 91.69 98 GLN A CA 1
ATOM 797 C C . GLN A 1 98 ? -23.232 19.991 16.977 1.00 91.69 98 GLN A C 1
ATOM 799 O O . GLN A 1 98 ? -24.285 20.563 17.242 1.00 91.69 98 GLN A O 1
ATOM 804 N N . GLU A 1 99 ? -22.281 19.782 17.892 1.00 91.75 99 GLU A N 1
ATOM 805 C CA . GLU A 1 99 ? -22.379 20.234 19.288 1.00 91.75 99 GLU A CA 1
ATOM 806 C C . GLU A 1 99 ? -22.413 21.764 19.419 1.00 91.75 99 GLU A C 1
ATOM 808 O O . GLU A 1 99 ? -23.107 22.276 20.286 1.00 91.75 99 GLU A O 1
ATOM 813 N N . LYS A 1 100 ? -21.719 22.516 18.553 1.00 93.88 100 LYS A N 1
ATOM 814 C CA . LYS A 1 100 ? -21.765 23.996 18.562 1.00 93.88 100 LYS A CA 1
ATOM 815 C C . LYS A 1 100 ? -23.105 24.575 18.106 1.00 93.88 100 LYS A C 1
ATOM 817 O O . LYS A 1 100 ? -23.346 25.762 18.315 1.00 93.88 100 LYS A O 1
ATOM 822 N N . LEU A 1 101 ? -23.910 23.784 17.399 1.00 89.50 101 LEU A N 1
ATOM 823 C CA . LEU A 1 101 ? -25.207 24.200 16.862 1.00 89.50 101 LEU A CA 1
ATOM 824 C C . LEU A 1 101 ? -26.366 23.960 17.843 1.00 89.50 101 LEU A C 1
ATOM 826 O O . LEU A 1 101 ? -27.489 24.361 17.533 1.00 89.50 101 LEU A O 1
ATOM 830 N N . TRP A 1 102 ? -26.108 23.313 18.982 1.00 73.56 102 TRP A N 1
ATOM 831 C CA . TRP A 1 102 ? -27.074 23.022 20.043 1.00 73.56 102 TRP A CA 1
ATOM 832 C C . TRP A 1 102 ? -26.791 23.869 21.287 1.00 73.56 102 TRP A C 1
ATOM 834 O O . TRP A 1 102 ? -27.771 24.315 21.925 1.00 73.56 102 TRP A O 1
#